Protein AF-A0A087DP65-F1 (afdb_monomer_lite)

Secondary structure (DSSP, 8-state):
--S-HHHHHHHHHHHHHTTSEEE-STT-EEESSTTHHHHHHHHHHHHHHHS--

Structure (mmCIF, N/CA/C/O backbone):
data_AF-A0A087DP65-F1
#
_entry.id   AF-A0A087DP65-F1
#
loop_
_atom_site.group_PDB
_atom_site.id
_atom_site.type_symbol
_atom_site.label_atom_id
_atom_site.label_alt_id
_atom_site.label_comp_id
_atom_site.label_asym_id
_atom_site.label_entity_id
_atom_site.label_seq_id
_atom_site.pdbx_PDB_ins_code
_atom_site.Cartn_x
_atom_site.Cartn_y
_atom_site.Cartn_z
_atom_site.occupancy
_atom_site.B_iso_or_equiv
_atom_site.auth_seq_id
_atom_site.auth_comp_id
_atom_site.auth_asym_id
_atom_site.auth_atom_id
_atom_site.pdbx_PDB_model_num
ATOM 1 N N . MET A 1 1 ? 14.016 6.609 -5.415 1.00 61.81 1 MET A N 1
ATOM 2 C CA . MET A 1 1 ? 14.046 5.134 -5.277 1.00 61.81 1 MET A CA 1
ATOM 3 C C . MET A 1 1 ? 14.983 4.588 -6.340 1.00 61.81 1 MET A C 1
ATOM 5 O O . MET A 1 1 ? 14.653 4.723 -7.507 1.00 61.81 1 MET A O 1
ATOM 9 N N . GLY A 1 2 ? 16.147 4.036 -5.986 1.00 82.38 2 GLY A N 1
ATOM 10 C CA . GLY A 1 2 ? 17.122 3.485 -6.949 1.00 82.38 2 GLY A CA 1
ATOM 11 C C . GLY A 1 2 ? 16.657 2.196 -7.648 1.00 82.38 2 GLY A C 1
ATOM 12 O O . GLY A 1 2 ? 17.387 1.212 -7.685 1.00 82.38 2 GLY A O 1
ATOM 13 N N . LYS A 1 3 ? 15.407 2.153 -8.122 1.00 87.25 3 LYS A N 1
ATOM 14 C CA . LYS A 1 3 ? 14.765 1.018 -8.794 1.00 87.25 3 LYS A CA 1
ATOM 15 C C . LYS A 1 3 ? 14.193 1.490 -10.129 1.00 87.25 3 LYS A C 1
ATOM 17 O O . LYS A 1 3 ? 13.761 2.632 -10.251 1.00 87.25 3 LYS A O 1
ATOM 22 N N . SER A 1 4 ? 14.177 0.606 -11.123 1.00 93.31 4 SER A N 1
ATOM 23 C CA . SER A 1 4 ? 13.669 0.934 -12.457 1.00 93.31 4 SER A CA 1
ATOM 24 C C . SER A 1 4 ? 12.149 1.119 -12.475 1.00 93.31 4 SER A C 1
ATOM 26 O O . SER A 1 4 ? 11.425 0.528 -11.669 1.00 93.31 4 SER A O 1
ATOM 28 N N . VAL A 1 5 ? 11.648 1.868 -13.461 1.00 90.88 5 VAL A N 1
ATOM 29 C CA . VAL A 1 5 ? 10.203 2.041 -13.701 1.00 90.88 5 VAL A CA 1
ATOM 30 C C . VAL A 1 5 ? 9.506 0.687 -13.883 1.00 90.88 5 VAL A C 1
ATOM 32 O O . VAL A 1 5 ? 8.456 0.444 -13.295 1.00 90.88 5 VAL A O 1
ATOM 35 N N . LYS A 1 6 ? 10.134 -0.248 -14.611 1.00 93.00 6 LYS A N 1
ATOM 36 C CA . LYS A 1 6 ? 9.627 -1.620 -14.792 1.00 93.00 6 LYS A CA 1
ATOM 37 C C . LYS A 1 6 ? 9.490 -2.366 -13.463 1.00 93.00 6 LYS A C 1
ATOM 39 O O . LYS A 1 6 ? 8.524 -3.099 -13.258 1.00 93.00 6 LYS A O 1
ATOM 44 N N . TYR A 1 7 ? 10.458 -2.199 -12.561 1.00 93.50 7 TYR A N 1
ATOM 45 C CA . TYR A 1 7 ? 10.400 -2.800 -11.232 1.00 93.50 7 TYR A CA 1
ATOM 46 C C .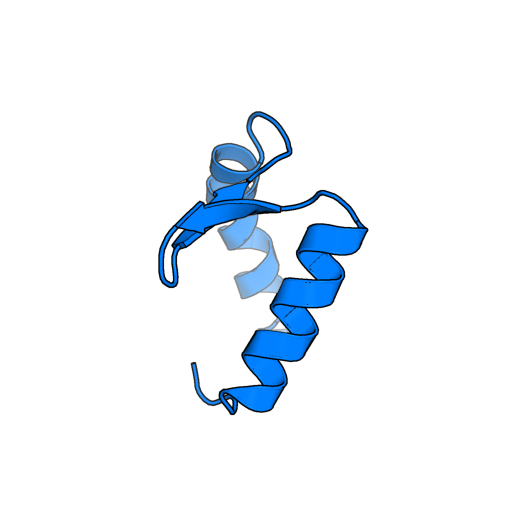 TYR A 1 7 ? 9.246 -2.214 -10.411 1.00 93.50 7 TYR A C 1
ATOM 48 O O . TYR A 1 7 ? 8.441 -2.973 -9.874 1.00 93.50 7 TYR A O 1
ATOM 56 N N . ALA A 1 8 ? 9.129 -0.884 -10.372 1.00 91.56 8 ALA A N 1
ATOM 57 C CA . ALA A 1 8 ? 8.054 -0.201 -9.657 1.00 91.56 8 ALA A CA 1
ATOM 58 C C . ALA A 1 8 ? 6.667 -0.603 -10.188 1.00 91.56 8 ALA A C 1
ATOM 60 O O . ALA A 1 8 ? 5.778 -0.909 -9.398 1.00 91.56 8 ALA A O 1
ATOM 61 N N . GLY A 1 9 ? 6.506 -0.699 -11.512 1.00 93.00 9 GLY A N 1
ATOM 62 C CA . GLY A 1 9 ? 5.264 -1.143 -12.149 1.00 93.00 9 GLY A CA 1
ATOM 63 C C . GLY A 1 9 ? 4.864 -2.569 -11.762 1.00 93.00 9 GLY A C 1
ATOM 64 O O . GLY A 1 9 ? 3.718 -2.798 -11.379 1.00 93.00 9 GLY A O 1
ATOM 65 N N . ARG A 1 10 ? 5.811 -3.523 -11.774 1.00 95.12 10 ARG A N 1
ATOM 66 C CA . ARG A 1 10 ? 5.545 -4.903 -11.319 1.00 95.12 10 ARG A CA 1
ATOM 67 C C . AR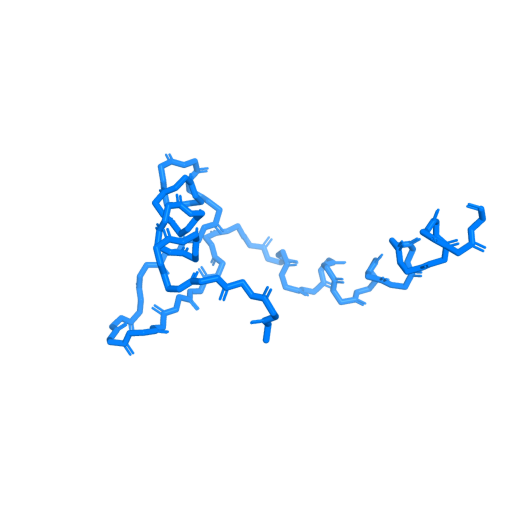G A 1 10 ? 5.162 -4.964 -9.844 1.00 95.12 10 ARG A C 1
ATOM 69 O O . ARG A 1 10 ? 4.280 -5.732 -9.478 1.00 95.12 10 ARG A O 1
ATOM 76 N N . TYR A 1 11 ? 5.817 -4.170 -9.001 1.00 94.44 11 TYR A N 1
ATOM 77 C CA . TYR A 1 11 ? 5.502 -4.137 -7.576 1.00 94.44 11 TYR A CA 1
ATOM 78 C C . TYR A 1 11 ? 4.125 -3.513 -7.312 1.00 94.44 11 TYR A C 1
ATOM 80 O O . TYR A 1 11 ? 3.348 -4.060 -6.536 1.00 94.44 11 TYR A O 1
ATOM 88 N N . ARG A 1 12 ? 3.778 -2.433 -8.027 1.00 95.06 12 ARG A N 1
ATOM 89 C CA . ARG A 1 12 ? 2.439 -1.826 -7.988 1.00 95.06 12 ARG A CA 1
ATOM 90 C C . ARG A 1 12 ? 1.351 -2.832 -8.369 1.00 95.06 12 ARG A C 1
ATOM 92 O O . ARG A 1 12 ? 0.355 -2.906 -7.664 1.00 95.06 12 ARG A O 1
ATOM 99 N N . MET A 1 13 ? 1.542 -3.595 -9.451 1.00 96.62 13 MET A N 1
ATOM 100 C CA . MET A 1 13 ? 0.606 -4.653 -9.874 1.00 96.62 13 MET A CA 1
ATOM 101 C C . MET A 1 13 ? 0.325 -5.638 -8.738 1.00 96.62 13 MET A C 1
AT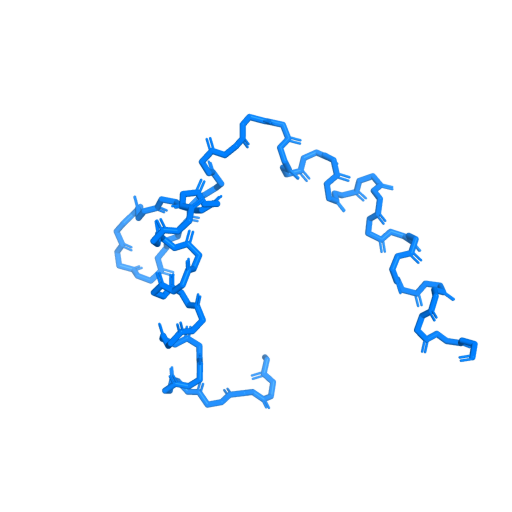OM 103 O O . MET A 1 13 ? -0.828 -5.820 -8.371 1.00 96.62 13 MET A O 1
ATOM 107 N N . ARG A 1 14 ? 1.373 -6.174 -8.104 1.00 97.12 14 ARG A N 1
ATOM 108 C CA . ARG A 1 14 ? 1.220 -7.121 -6.990 1.00 97.12 14 ARG A CA 1
ATOM 109 C C . ARG A 1 14 ? 0.443 -6.527 -5.818 1.00 97.12 14 ARG A C 1
ATOM 111 O O . ARG A 1 14 ? -0.436 -7.181 -5.278 1.00 97.12 14 ARG A O 1
ATOM 118 N N . LEU A 1 15 ? 0.749 -5.288 -5.430 1.00 96.75 15 LEU A N 1
ATOM 119 C CA . LEU A 1 15 ? 0.060 -4.622 -4.318 1.00 96.75 15 LEU A CA 1
ATOM 120 C C . LEU A 1 15 ? -1.419 -4.335 -4.612 1.00 96.75 15 LEU A C 1
ATOM 122 O O . LEU A 1 15 ? -2.218 -4.304 -3.678 1.00 96.75 15 LEU A O 1
ATOM 126 N N . LEU A 1 16 ? -1.778 -4.117 -5.880 1.00 96.94 16 LEU A N 1
ATOM 127 C CA . LEU A 1 16 ? -3.174 -4.007 -6.307 1.00 96.94 16 LEU A CA 1
ATOM 128 C C . LEU A 1 16 ? -3.873 -5.369 -6.289 1.00 96.94 16 LEU A C 1
ATOM 130 O O . LEU A 1 16 ? -4.978 -5.463 -5.769 1.00 96.94 16 LEU A O 1
ATOM 134 N N . GLU A 1 17 ? -3.225 -6.415 -6.814 1.00 97.88 17 GLU A N 1
ATOM 135 C CA . GLU A 1 17 ? -3.759 -7.787 -6.840 1.00 97.88 17 GLU A CA 1
ATOM 136 C C . GLU A 1 17 ? -4.122 -8.281 -5.435 1.00 97.88 17 GLU A C 1
ATOM 138 O O . GLU A 1 17 ? -5.180 -8.874 -5.243 1.00 97.88 17 GLU A O 1
ATOM 143 N N . VAL A 1 18 ? -3.279 -7.984 -4.439 1.00 97.56 18 VAL A N 1
ATOM 144 C CA . VAL A 1 18 ? -3.525 -8.357 -3.036 1.00 97.56 18 VAL A CA 1
ATOM 145 C C . VAL A 1 18 ? -4.299 -7.304 -2.236 1.00 97.56 18 VAL A C 1
ATOM 147 O O . VAL A 1 18 ? -4.381 -7.412 -1.017 1.00 97.56 18 VAL A O 1
ATOM 150 N N . GLN A 1 19 ? -4.842 -6.274 -2.893 1.00 96.56 19 GLN A N 1
ATOM 151 C CA . GLN A 1 19 ? -5.650 -5.218 -2.269 1.00 96.56 19 GLN A CA 1
ATOM 152 C C . GLN A 1 19 ? -4.966 -4.528 -1.077 1.00 96.56 19 GLN A C 1
ATOM 154 O O . GLN A 1 19 ? -5.592 -4.221 -0.069 1.00 96.56 19 GLN A O 1
ATOM 159 N N . VAL A 1 20 ? -3.665 -4.259 -1.179 1.00 97.12 20 VAL A N 1
ATOM 160 C CA . VAL A 1 20 ? -2.942 -3.430 -0.198 1.00 97.12 20 VAL A CA 1
ATOM 161 C C . VAL A 1 20 ? -3.066 -1.951 -0.557 1.00 97.12 20 VAL A C 1
ATOM 163 O O . VAL A 1 20 ? -3.152 -1.093 0.325 1.00 97.12 20 VAL A O 1
ATOM 166 N N . ILE A 1 21 ? -3.097 -1.646 -1.856 1.00 97.44 21 ILE A N 1
ATOM 167 C CA . ILE A 1 21 ? -3.276 -0.293 -2.386 1.00 97.44 21 ILE A CA 1
ATOM 168 C C . ILE A 1 21 ? -4.452 -0.231 -3.362 1.00 97.44 21 ILE A C 1
ATOM 170 O O . ILE A 1 21 ? -4.859 -1.249 -3.914 1.00 97.44 21 ILE A O 1
ATOM 174 N N . VAL A 1 22 ? -4.948 0.976 -3.617 1.00 97.94 22 VAL A N 1
ATOM 175 C CA . VAL A 1 22 ? -5.940 1.297 -4.653 1.00 97.94 22 VAL A CA 1
ATOM 176 C C . VAL A 1 22 ? -5.418 2.396 -5.574 1.00 97.94 22 VAL A C 1
ATOM 178 O O . VAL A 1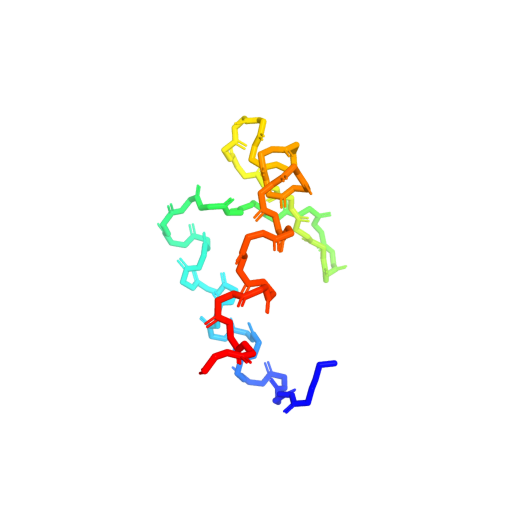 22 ? -4.626 3.241 -5.152 1.00 97.94 22 VAL A O 1
ATOM 181 N N . ASP A 1 23 ? -5.866 2.408 -6.829 1.00 96.69 23 ASP A N 1
ATOM 182 C CA . ASP A 1 23 ? -5.546 3.485 -7.770 1.00 96.69 23 ASP A CA 1
ATOM 183 C C . ASP A 1 23 ? -6.276 4.790 -7.401 1.00 96.69 23 ASP A C 1
ATOM 185 O O . ASP A 1 23 ? -7.437 4.771 -6.987 1.00 96.69 23 ASP A O 1
ATOM 189 N N . LYS A 1 24 ? -5.586 5.929 -7.533 1.00 97.19 24 LYS A N 1
ATOM 190 C CA . LYS A 1 24 ? -6.137 7.277 -7.298 1.00 97.19 24 LYS A CA 1
ATOM 191 C C . LYS A 1 24 ? -5.860 8.229 -8.468 1.00 97.19 24 LYS A C 1
ATOM 193 O O . LYS A 1 24 ? -5.788 9.444 -8.278 1.00 97.19 24 LYS A O 1
ATOM 198 N N . GLY A 1 25 ? -5.680 7.694 -9.672 1.00 93.38 25 GLY A N 1
ATOM 199 C CA . GLY A 1 25 ? -5.342 8.449 -10.872 1.00 93.38 25 GLY A CA 1
ATOM 200 C C . GLY A 1 25 ? -3.842 8.495 -11.161 1.00 93.38 25 GLY A C 1
ATOM 201 O O . GLY A 1 25 ? -3.036 7.782 -10.563 1.00 93.38 25 GLY A O 1
ATOM 202 N N . TYR A 1 26 ? -3.463 9.338 -12.124 1.00 92.19 26 TYR A N 1
ATOM 203 C CA . TYR A 1 26 ? -2.153 9.280 -12.776 1.00 92.19 26 TYR A CA 1
ATOM 204 C C . TYR A 1 26 ? -0.975 9.295 -11.786 1.00 92.19 26 TYR A C 1
ATOM 206 O O . TYR A 1 26 ? -0.684 10.305 -11.142 1.00 92.19 26 TYR A O 1
ATOM 214 N N . GLY A 1 27 ? -0.304 8.144 -11.670 1.00 87.25 27 GLY A N 1
ATOM 215 C CA . GLY A 1 27 ? 0.867 7.939 -10.813 1.00 87.25 27 GLY A CA 1
ATOM 216 C C . GLY A 1 27 ? 0.585 7.909 -9.306 1.00 87.25 27 GLY A C 1
ATOM 217 O O . GLY A 1 27 ? 1.536 7.908 -8.525 1.00 87.25 27 GLY A O 1
ATOM 218 N N . LYS A 1 28 ? -0.684 7.891 -8.881 1.00 94.69 28 LYS A N 1
ATOM 219 C CA . LYS A 1 28 ? -1.088 7.988 -7.474 1.00 94.69 28 LYS A CA 1
ATOM 220 C C . LYS A 1 28 ? -1.806 6.728 -7.009 1.00 94.69 28 LYS A C 1
ATOM 222 O O . LYS A 1 28 ? -2.600 6.135 -7.734 1.00 94.69 28 LYS A O 1
ATOM 227 N N . VAL A 1 29 ? -1.537 6.349 -5.764 1.00 95.88 29 VAL A N 1
ATOM 228 C CA . VAL A 1 29 ? -2.187 5.231 -5.076 1.00 95.88 29 VAL A CA 1
ATOM 229 C C . VAL A 1 29 ? -2.479 5.616 -3.630 1.00 95.88 29 VAL A C 1
ATOM 231 O O . VAL A 1 29 ? -1.807 6.487 -3.073 1.00 95.88 29 VAL A O 1
ATOM 234 N N . ASP A 1 30 ? -3.457 4.956 -3.026 1.00 97.25 30 ASP A N 1
ATOM 235 C CA . ASP A 1 30 ? -3.739 5.044 -1.591 1.00 97.25 30 ASP A CA 1
ATOM 236 C C . ASP A 1 30 ? -3.751 3.653 -0.963 1.00 97.25 30 ASP A C 1
ATOM 238 O O . ASP A 1 30 ? -3.799 2.662 -1.688 1.00 97.25 30 ASP A O 1
ATOM 242 N N . PHE A 1 31 ? -3.703 3.561 0.363 1.00 97.19 31 PHE A N 1
ATOM 243 C CA . PHE A 1 31 ? -3.857 2.281 1.047 1.00 97.19 31 PHE A CA 1
ATOM 244 C C . PHE A 1 31 ? -5.317 1.837 1.009 1.00 97.19 31 PHE A C 1
ATOM 246 O O . PHE A 1 31 ? -6.222 2.622 1.279 1.00 97.19 31 PHE A O 1
ATOM 253 N N . ALA A 1 32 ? -5.539 0.569 0.675 1.00 97.50 32 ALA A N 1
ATOM 254 C CA . ALA A 1 32 ? -6.866 -0.037 0.741 1.00 97.50 32 ALA A CA 1
ATOM 255 C C . ALA A 1 32 ? -7.227 -0.448 2.178 1.00 97.50 32 ALA A C 1
ATOM 257 O O . ALA A 1 32 ? -8.397 -0.485 2.546 1.00 97.50 32 ALA A O 1
ATOM 258 N N . ILE A 1 33 ? -6.207 -0.763 2.983 1.00 96.12 33 ILE A N 1
ATOM 259 C CA . ILE A 1 33 ? -6.353 -1.251 4.353 1.00 96.12 33 ILE A CA 1
ATOM 260 C C . ILE A 1 33 ? -6.519 -0.047 5.296 1.00 96.12 33 ILE A C 1
ATOM 262 O O . ILE A 1 33 ? -5.617 0.801 5.352 1.00 96.12 33 ILE A O 1
ATOM 266 N N . PRO A 1 34 ? -7.631 0.039 6.050 1.00 96.44 34 PRO A N 1
ATOM 267 C CA . PRO A 1 34 ? -7.841 1.101 7.026 1.00 96.44 34 PRO A CA 1
ATOM 268 C C . PRO A 1 34 ? -6.693 1.185 8.032 1.00 96.44 34 PRO A C 1
ATOM 270 O O . PRO A 1 34 ? -6.174 0.164 8.478 1.00 96.44 34 PRO A O 1
ATOM 273 N N . TYR A 1 35 ? -6.304 2.406 8.392 1.00 94.88 35 TYR A N 1
ATOM 274 C CA . TYR A 1 35 ? -5.259 2.702 9.381 1.00 94.88 35 TYR A CA 1
ATOM 275 C C . TYR A 1 35 ? -3.844 2.188 9.052 1.00 94.88 35 TYR A C 1
ATOM 277 O O . TYR A 1 35 ? -2.923 2.341 9.854 1.00 94.88 35 TYR A O 1
ATOM 285 N N . LEU A 1 36 ? -3.619 1.603 7.867 1.00 93.75 36 LEU A N 1
ATOM 286 C CA . LEU A 1 36 ? -2.302 1.083 7.486 1.00 93.75 36 LEU A CA 1
ATOM 287 C C . LEU A 1 36 ? -1.248 2.195 7.402 1.00 93.75 36 LEU A C 1
ATOM 289 O O . LEU A 1 36 ? -0.071 1.969 7.678 1.00 93.75 36 LEU A O 1
ATOM 293 N N . ARG A 1 37 ? -1.659 3.413 7.040 1.00 92.69 37 ARG A N 1
ATOM 294 C CA . ARG A 1 37 ? -0.767 4.573 6.974 1.00 92.69 37 ARG A CA 1
ATOM 295 C C . ARG A 1 37 ? -0.236 4.945 8.355 1.00 92.69 37 ARG A C 1
ATOM 297 O O . ARG A 1 37 ? 0.954 5.214 8.493 1.00 92.69 37 ARG A O 1
ATOM 304 N N . GLU A 1 38 ? -1.123 4.989 9.338 1.00 94.12 38 GLU A N 1
ATOM 305 C CA . GLU A 1 38 ? -0.850 5.284 10.740 1.00 94.12 38 GLU A CA 1
ATOM 306 C C . GLU A 1 38 ? 0.033 4.183 11.325 1.00 94.12 38 GLU A C 1
ATOM 308 O O . GLU A 1 38 ? 1.142 4.470 11.775 1.00 94.12 38 GLU A O 1
ATOM 313 N N . TYR A 1 39 ? -0.375 2.922 11.154 1.00 92.56 39 TYR A N 1
ATOM 314 C CA . TYR A 1 39 ? 0.392 1.757 11.585 1.00 92.56 39 TYR A CA 1
ATOM 315 C C . TYR A 1 39 ? 1.827 1.782 11.048 1.00 92.56 39 TYR A C 1
ATOM 317 O O . TYR A 1 39 ? 2.783 1.677 11.815 1.00 92.56 39 TYR A O 1
ATOM 325 N N . LEU A 1 40 ? 2.006 1.977 9.737 1.00 89.31 40 LEU A N 1
ATOM 326 C CA . LEU A 1 40 ? 3.336 2.035 9.132 1.00 89.31 40 LEU A CA 1
ATOM 327 C C . LEU A 1 40 ? 4.148 3.230 9.627 1.00 89.31 40 LEU A C 1
ATOM 329 O O . LEU A 1 40 ? 5.358 3.108 9.725 1.00 89.31 40 LEU A O 1
ATOM 333 N N . ARG A 1 41 ? 3.540 4.378 9.938 1.00 89.00 41 ARG A N 1
ATOM 334 C CA . ARG A 1 41 ? 4.275 5.531 10.488 1.00 89.00 41 ARG A CA 1
ATOM 335 C C . ARG A 1 41 ? 4.767 5.265 11.904 1.00 89.00 41 ARG A C 1
ATOM 337 O O . ARG A 1 41 ? 5.919 5.562 12.199 1.00 89.00 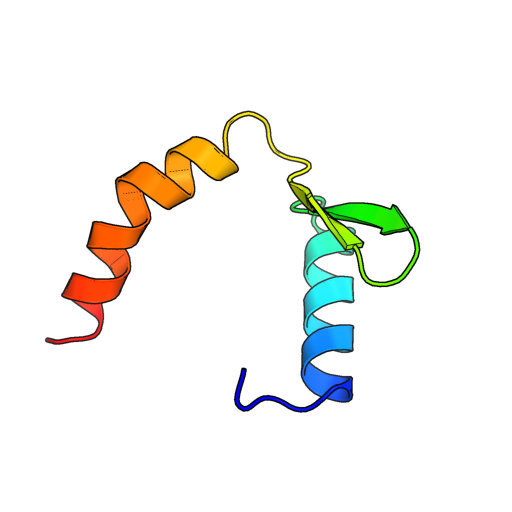41 ARG A O 1
ATOM 344 N N . GLU A 1 42 ? 3.919 4.678 12.737 1.00 88.75 42 GLU A N 1
ATOM 345 C CA . GLU A 1 42 ? 4.242 4.320 14.120 1.00 88.75 42 GLU A CA 1
ATOM 346 C C . GLU A 1 42 ? 5.294 3.201 14.185 1.00 88.75 42 GLU A C 1
ATOM 348 O O . GLU A 1 42 ? 6.200 3.243 15.014 1.00 88.75 42 GLU A O 1
ATOM 353 N N . HIS A 1 43 ? 5.233 2.237 13.259 1.00 84.25 43 HIS A N 1
ATOM 354 C CA . HIS A 1 43 ? 6.083 1.043 13.264 1.00 84.25 43 HIS A CA 1
ATOM 355 C C . HIS A 1 43 ? 7.253 1.097 12.265 1.00 84.25 43 HIS A C 1
ATOM 357 O O . HIS A 1 43 ? 8.137 0.244 12.316 1.00 84.25 43 HIS A O 1
ATOM 363 N N . ALA A 1 44 ? 7.344 2.093 11.374 1.00 69.06 44 ALA A N 1
ATOM 364 C CA . ALA A 1 44 ? 8.489 2.250 10.461 1.00 69.06 44 ALA A CA 1
ATOM 365 C C . ALA A 1 44 ? 9.813 2.466 11.208 1.00 69.06 44 ALA A C 1
ATOM 367 O O . ALA A 1 44 ? 10.871 2.100 10.690 1.00 69.06 44 ALA A O 1
ATOM 368 N N . ALA A 1 45 ? 9.757 2.987 12.439 1.00 56.22 45 ALA A N 1
ATOM 369 C CA . ALA A 1 45 ? 10.910 3.054 13.333 1.00 56.22 45 ALA A CA 1
ATOM 370 C C . ALA A 1 45 ? 11.514 1.659 13.611 1.00 56.22 45 ALA A C 1
ATOM 372 O O . ALA A 1 45 ? 12.728 1.524 13.749 1.00 56.22 45 ALA A O 1
ATOM 373 N N . PHE A 1 46 ? 10.693 0.603 13.602 1.00 56.09 46 PHE A N 1
ATOM 374 C CA . PHE A 1 46 ? 11.113 -0.766 13.897 1.00 56.09 46 PHE A CA 1
ATOM 375 C C . PHE A 1 46 ? 11.884 -1.423 12.738 1.00 56.09 46 PHE A C 1
ATOM 377 O O . PHE A 1 46 ? 12.924 -2.043 12.959 1.00 56.09 46 PHE A O 1
ATOM 384 N N . ILE A 1 47 ? 11.438 -1.244 11.486 1.00 57.84 47 ILE A N 1
ATOM 385 C CA . ILE A 1 47 ? 12.110 -1.853 10.319 1.00 57.84 47 ILE A CA 1
ATOM 386 C C . ILE A 1 47 ? 13.476 -1.209 10.057 1.00 57.84 47 ILE A C 1
ATOM 388 O O . ILE A 1 47 ? 14.426 -1.912 9.713 1.00 57.84 47 ILE A O 1
ATOM 392 N N . ARG A 1 48 ? 13.610 0.110 10.256 1.00 54.50 48 ARG A N 1
ATOM 393 C CA . ARG A 1 48 ? 14.900 0.800 10.102 1.00 54.50 48 ARG A CA 1
ATOM 394 C C . ARG A 1 48 ? 15.941 0.278 11.100 1.00 54.50 48 ARG A C 1
ATOM 396 O O . ARG A 1 48 ? 17.058 -0.003 10.691 1.00 54.50 48 ARG A O 1
ATOM 403 N N . MET A 1 49 ? 15.546 0.070 12.357 1.00 53.06 49 MET A N 1
ATOM 404 C CA . MET A 1 49 ? 16.420 -0.444 13.419 1.00 53.06 49 MET A CA 1
ATOM 405 C C . MET A 1 49 ? 16.794 -1.927 13.230 1.00 53.06 49 MET A C 1
ATOM 407 O O . MET A 1 49 ? 17.871 -2.352 13.637 1.00 53.06 49 MET A O 1
ATOM 411 N N . SER A 1 50 ? 15.928 -2.721 12.591 1.00 53.16 50 SER A N 1
ATOM 412 C CA . SER A 1 50 ? 16.203 -4.133 12.283 1.00 53.16 50 SER A CA 1
ATOM 413 C C . SER A 1 50 ? 17.153 -4.339 11.097 1.00 53.16 50 SER A C 1
ATOM 415 O O . SER A 1 50 ? 17.745 -5.409 11.000 1.00 53.16 50 SER A O 1
ATOM 417 N N . LEU A 1 51 ? 17.273 -3.371 10.182 1.00 56.00 51 LEU A N 1
ATOM 418 C CA . LEU A 1 51 ? 18.149 -3.451 9.000 1.00 56.00 51 LEU A CA 1
ATOM 419 C C . LEU A 1 51 ? 19.574 -2.929 9.259 1.00 56.00 51 LEU A C 1
ATOM 421 O O . LEU A 1 51 ? 20.421 -3.019 8.376 1.00 56.00 51 LEU A O 1
ATOM 425 N N . GLU A 1 52 ? 19.820 -2.362 10.441 1.00 57.41 52 GLU A N 1
ATOM 426 C CA . GLU A 1 52 ? 21.114 -1.820 10.881 1.00 57.41 52 GLU A CA 1
ATOM 427 C C . GLU A 1 52 ? 21.834 -2.751 11.887 1.00 57.41 52 GLU A C 1
ATOM 429 O O . GLU A 1 52 ? 22.821 -2.340 12.495 1.00 57.41 52 GLU A O 1
ATOM 434 N N . ARG A 1 53 ? 21.358 -3.997 12.060 1.00 45.84 53 ARG A N 1
ATOM 435 C CA . ARG A 1 53 ? 22.042 -5.069 12.808 1.00 45.84 53 ARG A CA 1
ATOM 436 C C . ARG A 1 53 ? 22.719 -6.076 11.890 1.00 45.84 53 ARG A C 1
ATOM 438 O O . ARG A 1 53 ? 22.138 -6.379 10.825 1.00 45.84 53 ARG A O 1
#

Sequence (53 aa):
MGKSVKYAGRYRMRLLEVQVIVDKGYGKVDFAIPYLREYLREHAAFIRMSLER

pLDDT: mean 86.1, std 15.74, range [45.84, 97.94]

Radius of gyrati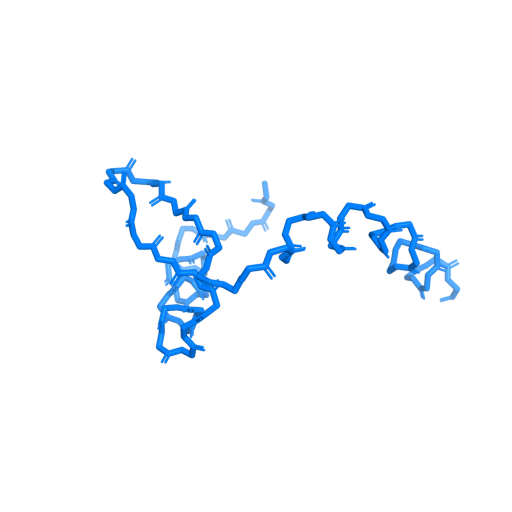on: 13.22 Å; chains: 1; bounding box: 30×18×29 Å

Foldseek 3Di:
DPDDPVVVVVVVVVCVVVQQWDDDDDPDIDGSDPCVVVVCVVCVVPVVVVVVD

Organism: NCBI:txid762211